Protein AF-A0A1Y3ENZ7-F1 (afdb_monomer_lite)

InterPro domains:
  IPR057449 BPTI-like, C-terminal domain [PF25315] (40-116)

pLDDT: mean 76.82, std 15.7, range [35.69, 96.0]

Organism: NCBI:txid6335

Radius of gyration: 15.29 Å; chains: 1; bounding box: 42×38×39 Å

Foldseek 3Di:
DPPPAPDDDQQADQWDQDDDPPHHTDIDHPFQGLLLQQADDDPVVQCCCQPQNDADPVDNPDHHDHFDWDKFWHWDADPVVGDTAIDIDTGRDDPCCCRTPHVTHHDRVSSCCRGPDDDDD

Secondary structure (DSSP, 8-state):
-----------STT-EEEE-TTS-EEEEPPTT-GGGGGSPPPHHHHHHHHHH-B--SS-TTSPPBPPEEEEEEEEEEETTTTEEEEEEEEEEE-HHHHHHT----SSHHHHHHHHT-----

Sequence (121 aa):
MAKHCPEVRCYGRNCAIVREFNACPVCACPIGSPARGCDRMPKYMYDELFKNGCQNLANPTAPRYPAVTVFRWYRYTNHLDGTDECRIYIYPYCRDYELNVWPSPKTREECYDYCYKTGMP

Structure (mmCIF, N/CA/C/O backbone):
data_AF-A0A1Y3ENZ7-F1
#
_entry.id   AF-A0A1Y3ENZ7-F1
#
loop_
_atom_site.group_PDB
_atom_site.id
_atom_site.type_symbol
_atom_site.label_atom_id
_atom_site.label_alt_id
_atom_site.label_comp_id
_atom_site.label_asym_id
_atom_site.label_entity_id
_atom_site.label_seq_id
_atom_site.pdbx_PDB_ins_code
_atom_site.Cartn_x
_atom_site.Cartn_y
_atom_site.Cartn_z
_atom_site.occupancy
_atom_site.B_iso_or_equiv
_atom_site.auth_seq_id
_atom_site.auth_comp_id
_atom_site.auth_asym_id
_atom_site.auth_atom_id
_atom_site.pdbx_PDB_model_num
ATOM 1 N N . MET A 1 1 ? -29.161 -19.180 -3.536 1.00 36.03 1 MET A N 1
ATOM 2 C CA . MET A 1 1 ? -28.418 -18.934 -2.282 1.00 36.03 1 MET A CA 1
ATOM 3 C C . MET A 1 1 ? -27.831 -17.538 -2.362 1.00 36.03 1 MET A C 1
ATOM 5 O O . MET A 1 1 ? -26.996 -17.304 -3.227 1.00 36.03 1 MET A O 1
ATOM 9 N N . ALA A 1 2 ? -28.333 -16.585 -1.574 1.00 42.19 2 ALA A N 1
ATOM 10 C CA . ALA A 1 2 ? -27.757 -15.244 -1.554 1.00 42.19 2 ALA A CA 1
ATOM 11 C C . ALA A 1 2 ? -26.328 -15.359 -1.007 1.00 42.19 2 ALA A C 1
ATOM 13 O O . ALA A 1 2 ? -26.152 -15.812 0.122 1.00 42.19 2 ALA A O 1
ATOM 14 N N . LYS A 1 3 ? -25.309 -15.026 -1.813 1.00 52.41 3 LYS A N 1
ATOM 15 C CA . LYS A 1 3 ? -23.939 -14.872 -1.307 1.00 52.41 3 LYS A CA 1
ATOM 16 C C . LYS A 1 3 ? -24.013 -13.843 -0.181 1.00 52.41 3 LYS A C 1
ATOM 18 O O . LYS A 1 3 ? -24.312 -12.682 -0.449 1.00 52.41 3 LYS A O 1
ATOM 23 N N . HIS A 1 4 ? -23.824 -14.283 1.061 1.00 59.91 4 HIS A N 1
ATOM 24 C CA . HIS A 1 4 ? -23.751 -13.387 2.205 1.00 59.91 4 HIS A CA 1
ATOM 25 C 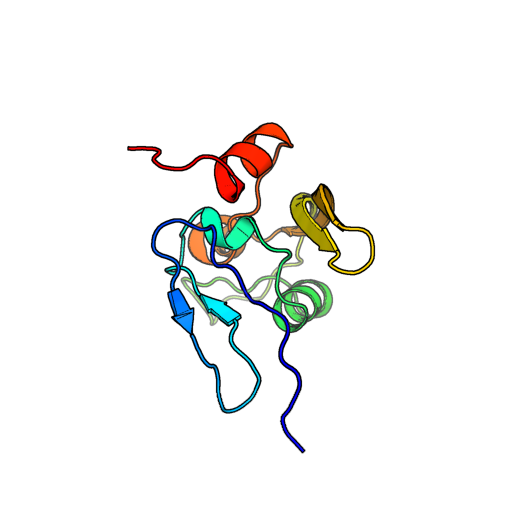C . HIS A 1 4 ? -22.460 -12.589 2.051 1.00 59.91 4 HIS A C 1
ATOM 27 O O . HIS A 1 4 ? -21.367 -13.096 2.291 1.00 59.91 4 HIS A O 1
ATOM 33 N N . CYS A 1 5 ? -22.587 -11.386 1.510 1.00 55.53 5 CYS A N 1
ATOM 34 C CA . CYS A 1 5 ? -21.457 -10.505 1.320 1.00 55.53 5 CYS A CA 1
ATOM 35 C C . CYS A 1 5 ? -21.200 -9.733 2.615 1.00 55.53 5 CYS A C 1
ATOM 37 O O . CYS A 1 5 ? -22.168 -9.261 3.215 1.00 55.53 5 CYS A O 1
ATOM 39 N N . PRO A 1 6 ? -19.934 -9.593 3.041 1.00 56.19 6 PRO A N 1
ATOM 40 C CA . PRO A 1 6 ? -19.601 -8.802 4.217 1.00 56.19 6 PRO A CA 1
ATOM 41 C C . PRO A 1 6 ? -20.052 -7.348 4.029 1.00 56.19 6 PRO A C 1
ATOM 43 O O . PRO A 1 6 ? -20.074 -6.833 2.906 1.00 56.19 6 PRO A O 1
ATOM 46 N N . GLU A 1 7 ? -20.425 -6.689 5.127 1.00 56.31 7 GLU A N 1
ATOM 47 C CA . GLU A 1 7 ? -20.740 -5.262 5.117 1.00 56.31 7 GLU A CA 1
ATOM 48 C C . GLU A 1 7 ? -19.465 -4.483 4.776 1.00 56.31 7 GLU A C 1
ATOM 50 O O . GLU A 1 7 ? -18.549 -4.363 5.588 1.00 56.31 7 GLU A O 1
ATOM 55 N N . VAL A 1 8 ? -19.390 -3.978 3.546 1.00 55.12 8 VAL A N 1
ATOM 56 C CA . VAL A 1 8 ?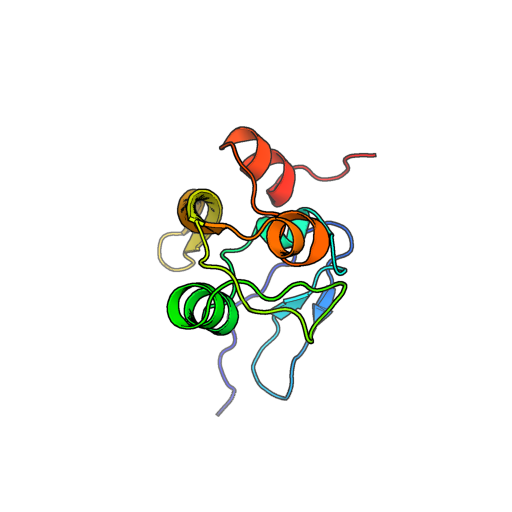 -18.244 -3.198 3.084 1.00 55.12 8 VAL A CA 1
ATOM 57 C C . VAL A 1 8 ? -18.490 -1.731 3.360 1.00 55.12 8 VAL A C 1
ATOM 59 O O . VAL A 1 8 ? -19.460 -1.144 2.884 1.00 55.12 8 VAL A O 1
ATOM 62 N N . ARG A 1 9 ? -17.570 -1.131 4.110 1.00 56.88 9 ARG A N 1
ATOM 63 C CA . ARG A 1 9 ? -17.567 0.296 4.400 1.00 56.88 9 ARG A CA 1
ATOM 64 C C . ARG A 1 9 ? -16.334 0.928 3.763 1.00 56.88 9 ARG A C 1
ATOM 66 O O . ARG A 1 9 ? -15.205 0.586 4.097 1.00 56.88 9 ARG A O 1
ATOM 73 N N . CYS A 1 10 ? -16.571 1.832 2.817 1.00 58.81 10 CYS A N 1
ATOM 74 C CA . CYS A 1 10 ? -15.530 2.633 2.186 1.00 58.81 10 CYS A CA 1
ATOM 75 C C . CYS A 1 10 ? -15.236 3.863 3.029 1.00 58.81 10 CYS A C 1
ATOM 77 O O . CYS A 1 10 ? -15.995 4.828 3.002 1.00 58.81 10 CYS A O 1
ATOM 79 N N . TYR A 1 11 ? -14.126 3.840 3.752 1.00 54.97 11 TYR A N 1
ATOM 80 C CA . TYR A 1 11 ? -13.727 4.958 4.610 1.00 54.97 11 TYR A CA 1
ATOM 81 C C . TYR A 1 11 ? -12.729 5.911 3.952 1.00 54.97 11 TYR A C 1
ATOM 83 O O . TYR A 1 11 ? -12.394 6.957 4.498 1.00 54.97 11 TYR A O 1
ATOM 91 N N . GLY A 1 12 ? -12.267 5.555 2.760 1.00 54.38 12 GLY A N 1
ATOM 92 C CA . GLY A 1 12 ? -11.279 6.306 2.023 1.00 54.38 12 GLY A CA 1
ATOM 93 C C . GLY A 1 12 ? -11.811 7.512 1.241 1.00 54.38 12 GLY A C 1
ATOM 94 O O . GLY A 1 12 ? -12.902 7.467 0.671 1.00 54.38 12 GLY A O 1
ATOM 95 N N . ARG A 1 13 ? -11.008 8.583 1.133 1.00 57.66 13 ARG A N 1
ATOM 96 C CA . ARG A 1 13 ? -11.348 9.777 0.332 1.00 57.66 13 ARG A CA 1
ATOM 97 C C . ARG A 1 13 ? -11.517 9.419 -1.146 1.00 57.66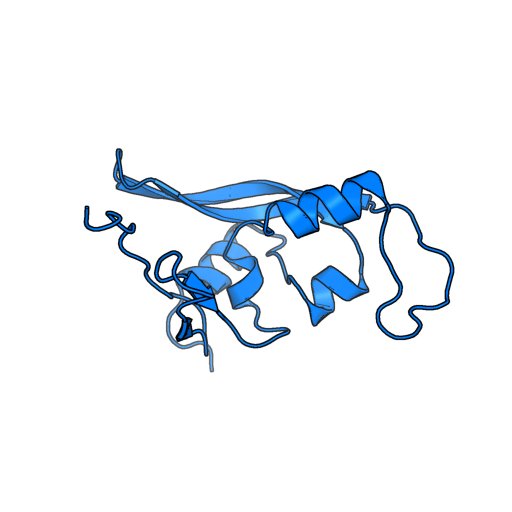 13 ARG A C 1
ATOM 99 O O . ARG A 1 13 ? -10.641 8.793 -1.751 1.00 57.66 13 ARG A O 1
ATOM 106 N N . ASN A 1 14 ? -12.631 9.879 -1.720 1.00 59.69 14 ASN A N 1
ATOM 107 C CA . ASN A 1 14 ? -13.063 9.620 -3.097 1.00 59.69 14 ASN A CA 1
ATOM 108 C C . ASN A 1 14 ? -13.273 8.133 -3.421 1.00 59.69 14 ASN A C 1
ATOM 110 O O . ASN A 1 14 ? -13.383 7.779 -4.593 1.00 59.69 14 ASN A O 1
ATOM 114 N N . CYS A 1 15 ? -13.327 7.264 -2.409 1.00 65.94 15 CYS A N 1
ATOM 115 C CA . CYS A 1 15 ? -13.569 5.849 -2.616 1.00 65.94 15 CYS A CA 1
ATOM 116 C C . CYS A 1 15 ? -15.061 5.569 -2.714 1.00 65.94 15 CYS A C 1
ATOM 118 O O . CYS A 1 15 ? -15.860 6.068 -1.924 1.00 65.94 15 CYS A O 1
ATOM 120 N N . ALA A 1 16 ? -15.424 4.755 -3.692 1.00 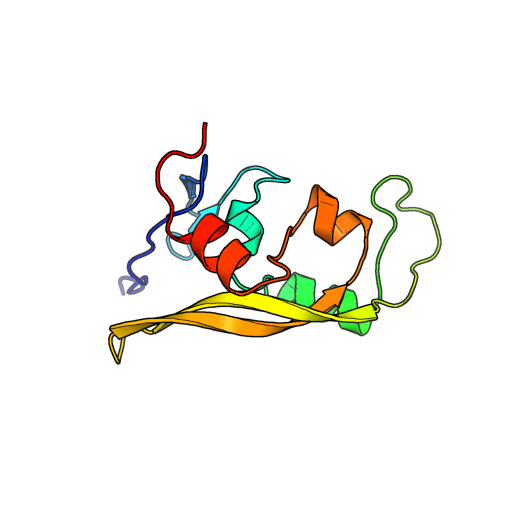67.31 16 ALA A N 1
ATOM 121 C CA . ALA A 1 16 ? -16.780 4.307 -3.915 1.00 67.31 16 ALA A CA 1
ATOM 122 C C . ALA A 1 16 ? -16.867 2.809 -3.646 1.00 67.31 16 ALA A C 1
ATOM 124 O O . ALA A 1 16 ? -15.954 2.045 -3.969 1.00 67.31 16 ALA A O 1
ATOM 125 N N . ILE A 1 17 ? -17.994 2.383 -3.083 1.00 70.75 17 ILE A N 1
ATOM 126 C CA . ILE A 1 17 ? -18.329 0.965 -3.068 1.00 70.75 17 ILE A CA 1
ATOM 127 C C . ILE A 1 17 ? -18.665 0.584 -4.506 1.00 70.75 17 ILE A C 1
ATOM 129 O O . ILE A 1 17 ? -19.656 1.056 -5.066 1.00 70.75 17 ILE A O 1
ATOM 133 N N . VAL A 1 18 ? -17.841 -0.269 -5.102 1.00 71.06 18 VAL A N 1
ATOM 134 C CA . VAL A 1 18 ? -18.081 -0.823 -6.434 1.00 71.06 18 VAL A CA 1
ATOM 135 C C . VAL A 1 18 ? -18.440 -2.296 -6.319 1.00 71.06 18 VAL A C 1
ATOM 137 O O . VAL A 1 18 ? -18.177 -2.955 -5.314 1.00 71.06 18 VAL A O 1
ATOM 140 N N . ARG A 1 19 ? -19.083 -2.821 -7.358 1.00 64.75 19 ARG A N 1
ATOM 141 C CA . ARG A 1 19 ? -19.369 -4.249 -7.492 1.00 64.75 19 ARG A CA 1
ATOM 142 C C . ARG A 1 19 ? -18.534 -4.774 -8.646 1.00 64.75 19 ARG A C 1
ATOM 144 O O . ARG A 1 19 ? -18.945 -4.652 -9.797 1.00 64.75 19 ARG A O 1
ATOM 151 N N . GLU A 1 20 ? -17.365 -5.330 -8.353 1.00 53.31 20 GLU A N 1
ATOM 152 C CA . GLU A 1 20 ? -16.619 -6.062 -9.375 1.00 53.31 20 GLU A CA 1
ATOM 153 C C . GLU A 1 20 ? -17.346 -7.385 -9.667 1.00 53.31 20 GLU A C 1
ATOM 155 O O . GLU A 1 20 ? -17.654 -8.160 -8.760 1.00 53.31 20 GLU A O 1
ATOM 160 N N . PHE A 1 21 ? -17.709 -7.578 -10.941 1.00 46.97 21 PHE A N 1
ATOM 161 C CA . PHE A 1 21 ? -18.210 -8.813 -11.563 1.00 46.97 21 PHE A CA 1
ATOM 162 C C . PHE A 1 21 ? -18.814 -9.866 -10.602 1.00 46.97 21 PHE A C 1
ATOM 164 O O . PHE A 1 21 ? -18.233 -10.918 -10.345 1.00 46.97 21 PHE A O 1
ATOM 171 N N . ASN A 1 22 ? -20.036 -9.613 -10.115 1.00 50.41 22 ASN A N 1
ATOM 172 C CA . ASN A 1 22 ? -20.883 -10.575 -9.383 1.00 50.41 22 ASN A CA 1
ATOM 173 C C . ASN A 1 22 ? -20.309 -11.174 -8.071 1.00 50.41 22 ASN A C 1
ATOM 175 O O . ASN A 1 22 ? -20.788 -12.220 -7.606 1.00 50.41 22 ASN A O 1
ATOM 179 N N . ALA A 1 23 ? -19.331 -10.531 -7.425 1.00 63.88 23 ALA A N 1
ATOM 180 C CA . ALA A 1 23 ? -18.708 -11.053 -6.206 1.00 63.88 23 ALA A CA 1
ATOM 181 C C . ALA A 1 23 ? -18.533 -9.973 -5.125 1.00 63.88 23 ALA A C 1
ATOM 183 O O . ALA A 1 23 ? -17.426 -9.571 -4.809 1.00 63.88 23 ALA A O 1
ATOM 184 N N . CYS A 1 24 ? -19.647 -9.574 -4.507 1.00 61.25 24 CYS A N 1
ATOM 185 C CA . CYS A 1 24 ? -19.697 -8.709 -3.322 1.00 61.25 24 CYS A CA 1
ATOM 186 C C . CYS A 1 24 ? -19.273 -7.235 -3.521 1.00 61.25 24 CYS A C 1
ATOM 188 O O . CYS A 1 24 ? -18.519 -6.910 -4.434 1.00 61.25 24 CYS A O 1
ATOM 190 N N . PRO A 1 25 ? -19.836 -6.301 -2.724 1.00 65.56 25 PRO A N 1
ATOM 191 C CA . PRO A 1 25 ? -19.359 -4.925 -2.710 1.00 65.56 25 PRO A CA 1
ATOM 192 C C . PRO A 1 25 ? -17.893 -4.908 -2.262 1.00 65.56 25 PRO A C 1
ATOM 194 O O . PRO A 1 25 ? -17.528 -5.650 -1.358 1.00 65.56 25 PRO A O 1
ATOM 197 N N . VAL A 1 26 ? -17.063 -4.083 -2.895 1.00 65.19 26 VAL A N 1
ATOM 198 C CA . VAL A 1 26 ? -15.658 -3.841 -2.531 1.00 65.19 26 VAL A CA 1
ATOM 199 C C . VAL A 1 26 ? -15.395 -2.342 -2.530 1.00 65.19 26 VAL A C 1
ATOM 201 O O . VAL A 1 26 ? -16.092 -1.589 -3.216 1.00 65.19 26 VAL A O 1
ATOM 204 N N . CYS A 1 27 ? -14.407 -1.891 -1.759 1.00 67.00 27 CYS A N 1
ATOM 205 C CA . CYS A 1 27 ? -14.038 -0.487 -1.776 1.00 67.00 27 CYS A CA 1
ATOM 206 C C . CYS A 1 27 ? -13.058 -0.178 -2.909 1.00 67.00 27 CYS A C 1
ATOM 208 O O . CYS A 1 27 ? -11.969 -0.743 -2.955 1.00 67.00 27 CYS A O 1
ATOM 210 N N . ALA A 1 28 ? -13.425 0.732 -3.812 1.00 67.19 28 ALA A N 1
ATOM 211 C CA . ALA A 1 28 ? -12.547 1.213 -4.870 1.00 67.19 28 ALA A CA 1
ATOM 212 C C . ALA A 1 28 ? -12.273 2.705 -4.708 1.00 67.19 28 ALA A C 1
ATOM 214 O O . ALA A 1 28 ? -13.151 3.549 -4.853 1.00 67.19 28 ALA A O 1
ATOM 215 N N . CYS A 1 29 ? -11.017 3.030 -4.447 1.00 67.12 29 CYS A N 1
ATOM 216 C CA . CYS A 1 29 ? -10.512 4.396 -4.409 1.00 67.12 29 CYS A CA 1
ATOM 217 C C . CYS A 1 29 ? -9.906 4.799 -5.761 1.00 67.12 29 CYS A C 1
ATOM 219 O O . CYS A 1 29 ? -9.466 3.912 -6.502 1.00 67.12 29 CYS A O 1
ATOM 221 N N . PRO A 1 30 ? -9.778 6.099 -6.086 1.00 62.97 30 PRO A N 1
ATOM 222 C CA . PRO A 1 30 ? -9.044 6.544 -7.264 1.00 62.97 30 PRO A CA 1
ATOM 223 C C . PRO A 1 30 ? -7.603 6.031 -7.228 1.00 62.97 30 PRO A C 1
ATOM 225 O O . PRO A 1 30 ? -7.024 5.852 -6.151 1.00 62.97 30 PRO A O 1
ATOM 228 N N . ILE A 1 31 ? -7.034 5.773 -8.404 1.00 56.56 31 ILE A N 1
ATOM 229 C CA . ILE A 1 31 ? -5.617 5.419 -8.549 1.00 56.56 31 ILE A CA 1
ATOM 230 C C . ILE A 1 31 ? -4.782 6.554 -7.930 1.00 56.56 31 ILE A C 1
ATOM 232 O O . ILE A 1 31 ? -5.058 7.724 -8.184 1.00 56.56 31 ILE A O 1
ATOM 236 N N . GLY A 1 32 ? -3.828 6.212 -7.060 1.00 53.41 32 GLY A N 1
ATOM 237 C CA . GLY A 1 32 ? -3.013 7.183 -6.317 1.00 53.41 32 GLY A CA 1
ATOM 238 C C . GLY A 1 32 ? -3.657 7.800 -5.065 1.00 53.41 32 GLY A C 1
ATOM 239 O O . GLY A 1 32 ? -3.003 8.588 -4.390 1.00 53.41 32 GLY A O 1
ATOM 240 N N . SER A 1 33 ? -4.903 7.458 -4.703 1.00 59.38 33 SER A N 1
ATOM 241 C CA . SER A 1 33 ? -5.496 7.951 -3.447 1.00 59.38 33 SER A CA 1
ATOM 242 C C . SER A 1 33 ? -4.779 7.344 -2.229 1.00 59.38 33 SER A C 1
ATOM 244 O O . SER A 1 33 ? -4.683 6.114 -2.167 1.00 59.38 33 SER A O 1
ATOM 246 N N . PRO A 1 34 ? -4.355 8.151 -1.229 1.00 59.34 34 PRO A N 1
ATOM 247 C CA . PRO A 1 34 ? -3.785 7.660 0.034 1.00 59.34 34 PRO A CA 1
ATOM 248 C C . PRO A 1 34 ? -4.666 6.607 0.712 1.00 59.34 34 PRO A C 1
ATOM 250 O O . PRO A 1 34 ? -4.185 5.645 1.303 1.00 59.34 34 PRO A O 1
ATOM 253 N N . ALA A 1 35 ? -5.980 6.729 0.533 1.00 60.84 35 ALA A N 1
ATOM 254 C CA . ALA A 1 35 ? -6.936 5.788 1.075 1.00 60.84 35 ALA A CA 1
ATOM 255 C C . ALA A 1 35 ? -6.826 4.358 0.516 1.00 60.84 35 ALA A C 1
ATOM 257 O O . ALA A 1 35 ? -7.260 3.432 1.191 1.00 60.84 35 ALA A O 1
ATOM 258 N N . ARG A 1 36 ? -6.227 4.140 -0.668 1.00 63.50 36 ARG A N 1
ATOM 259 C CA . ARG A 1 36 ? -5.950 2.775 -1.160 1.00 63.50 36 ARG A CA 1
ATOM 260 C C . ARG A 1 36 ? -5.004 2.029 -0.235 1.00 63.50 36 ARG A C 1
ATOM 262 O O . ARG A 1 36 ? -5.194 0.844 -0.013 1.00 63.50 36 ARG A O 1
ATOM 269 N N . GLY A 1 37 ? -4.004 2.713 0.315 1.00 65.50 37 GLY A N 1
ATOM 270 C CA . GLY A 1 37 ? -3.092 2.084 1.261 1.00 65.50 37 GLY A CA 1
ATOM 271 C C . GLY A 1 37 ? -3.641 1.967 2.670 1.00 65.50 37 GLY A C 1
ATOM 272 O O . GLY A 1 37 ? -2.950 1.411 3.517 1.00 65.50 37 GLY A O 1
ATOM 273 N N . CYS A 1 38 ? -4.858 2.454 2.930 1.00 77.50 38 CYS A N 1
ATOM 274 C CA . CYS A 1 38 ? -5.546 2.103 4.161 1.00 77.50 38 CYS A CA 1
ATOM 275 C C . CYS A 1 38 ? -5.759 0.588 4.235 1.00 77.50 38 CYS A C 1
ATOM 277 O O . CYS A 1 38 ? -5.525 -0.016 5.275 1.00 77.50 38 CYS A O 1
ATOM 279 N N . ASP A 1 39 ? -6.135 -0.039 3.123 1.00 78.88 39 ASP A N 1
ATOM 280 C CA . ASP A 1 39 ? -6.309 -1.480 3.065 1.00 78.88 39 ASP A CA 1
ATOM 281 C C . ASP A 1 39 ? -4.974 -2.192 2.817 1.00 78.88 39 ASP A C 1
ATOM 283 O O . ASP A 1 39 ? -4.031 -1.673 2.202 1.00 78.88 39 ASP A O 1
ATOM 287 N N . ARG A 1 40 ? -4.901 -3.447 3.268 1.00 83.38 40 ARG A N 1
ATOM 288 C CA . ARG A 1 40 ? -3.792 -4.326 2.895 1.00 83.38 40 ARG A CA 1
ATOM 289 C C . ARG A 1 40 ? -3.753 -4.468 1.373 1.00 83.38 40 ARG A C 1
ATOM 291 O O . ARG A 1 40 ? -4.793 -4.662 0.748 1.00 83.38 40 ARG A O 1
ATOM 298 N N . MET A 1 41 ? -2.547 -4.458 0.796 1.00 86.62 41 MET A N 1
ATOM 299 C CA . MET A 1 41 ? -2.358 -4.740 -0.631 1.00 86.62 41 MET A CA 1
ATOM 300 C C . MET A 1 41 ? -3.129 -6.004 -1.060 1.00 86.62 41 MET A C 1
ATOM 302 O O . MET A 1 41 ? -3.029 -7.028 -0.370 1.00 86.62 41 MET A O 1
ATOM 306 N N . PRO A 1 42 ? -3.864 -5.974 -2.191 1.00 84.44 42 PRO A N 1
ATOM 307 C CA . PRO A 1 42 ? -4.625 -7.122 -2.654 1.00 84.44 42 PRO A CA 1
ATOM 308 C C . PRO A 1 42 ? -3.719 -8.328 -2.869 1.00 84.44 42 PRO A C 1
ATOM 310 O O . PRO A 1 42 ? -2.617 -8.200 -3.406 1.00 84.44 42 PRO A O 1
ATOM 313 N N . LYS A 1 43 ? -4.205 -9.517 -2.499 1.00 85.19 43 LYS A N 1
ATOM 314 C CA . LYS A 1 43 ? -3.407 -10.750 -2.516 1.00 85.19 43 LYS A CA 1
ATOM 315 C C . LYS A 1 43 ? -2.743 -11.027 -3.870 1.00 85.19 43 LYS A C 1
ATOM 317 O O . LYS A 1 43 ? -1.573 -11.381 -3.894 1.00 85.19 43 LYS A O 1
ATOM 322 N N . TYR A 1 44 ? -3.450 -10.826 -4.983 1.00 84.06 44 TYR A N 1
ATOM 323 C CA . TYR A 1 44 ? -2.889 -11.067 -6.318 1.00 84.06 44 TYR A CA 1
ATOM 324 C C . TYR A 1 44 ? -1.694 -10.148 -6.623 1.00 84.06 44 TYR A C 1
ATOM 326 O O . TYR A 1 44 ? -0.700 -10.601 -7.176 1.00 84.06 44 TYR A O 1
ATOM 334 N N . MET A 1 45 ? -1.773 -8.870 -6.237 1.00 86.81 45 MET A N 1
ATOM 335 C CA . MET A 1 45 ? -0.705 -7.892 -6.452 1.00 86.81 45 MET A CA 1
ATOM 336 C C . MET A 1 45 ? 0.469 -8.177 -5.522 1.00 86.81 45 MET A C 1
ATOM 338 O O . MET A 1 45 ? 1.616 -8.161 -5.951 1.00 86.81 45 MET A O 1
ATOM 342 N N . TYR A 1 46 ? 0.164 -8.484 -4.264 1.00 90.38 46 TYR A N 1
ATOM 343 C CA . TYR A 1 46 ? 1.145 -8.885 -3.270 1.00 90.38 46 TYR A CA 1
ATOM 344 C C . TYR A 1 46 ? 1.982 -10.076 -3.751 1.00 90.38 46 TYR A C 1
ATOM 346 O O . TYR A 1 46 ? 3.210 -10.004 -3.780 1.00 90.38 46 TYR A O 1
ATOM 354 N N . ASP A 1 47 ? 1.306 -11.147 -4.172 1.00 91.00 47 ASP A N 1
ATOM 355 C CA . ASP A 1 47 ? 1.943 -12.372 -4.645 1.00 91.00 47 ASP A CA 1
ATOM 356 C C . ASP A 1 47 ? 2.737 -12.117 -5.944 1.00 91.00 47 ASP A C 1
ATOM 358 O O . ASP A 1 47 ? 3.856 -12.610 -6.082 1.00 91.00 47 ASP A O 1
ATOM 362 N N . GLU A 1 48 ? 2.208 -11.306 -6.871 1.00 91.12 48 GLU A N 1
ATOM 363 C CA . GLU A 1 48 ? 2.884 -10.950 -8.129 1.00 91.12 48 GLU A CA 1
ATOM 364 C C . GLU A 1 48 ? 4.190 -10.183 -7.889 1.00 91.12 48 GLU A C 1
ATOM 366 O O . GLU A 1 48 ? 5.225 -10.536 -8.457 1.00 91.12 48 GLU A O 1
ATOM 371 N N . LEU A 1 49 ? 4.166 -9.165 -7.023 1.00 93.00 49 LEU A N 1
ATOM 372 C CA . LEU A 1 49 ? 5.341 -8.341 -6.738 1.00 93.00 49 LEU A CA 1
ATOM 373 C C . LEU A 1 49 ? 6.429 -9.126 -5.997 1.00 93.00 49 LEU A C 1
ATOM 375 O O . LEU A 1 49 ? 7.611 -8.934 -6.276 1.00 93.00 49 LEU A O 1
ATOM 379 N N . PHE A 1 50 ? 6.054 -10.040 -5.097 1.00 93.44 50 PHE A N 1
ATOM 380 C CA . PHE A 1 50 ? 7.022 -10.919 -4.437 1.00 93.44 50 PHE A CA 1
ATOM 381 C C . PHE A 1 50 ? 7.613 -11.967 -5.378 1.00 93.44 50 PHE A C 1
ATOM 383 O O . PHE A 1 50 ? 8.810 -12.240 -5.313 1.00 93.44 50 PHE A O 1
ATOM 390 N N . LYS A 1 51 ? 6.787 -12.570 -6.237 1.00 93.81 51 LYS A N 1
ATOM 391 C CA . LYS A 1 51 ? 7.214 -13.676 -7.098 1.00 93.81 51 LYS A CA 1
ATOM 392 C C . LYS A 1 51 ? 8.000 -13.197 -8.312 1.00 93.81 51 LYS A C 1
ATOM 394 O O . LYS A 1 51 ? 9.027 -13.781 -8.645 1.00 93.81 51 LYS A O 1
ATOM 399 N N . ASN A 1 52 ? 7.502 -12.161 -8.979 1.00 93.19 52 ASN A N 1
ATOM 400 C CA . ASN A 1 52 ? 8.010 -11.739 -10.277 1.00 93.19 52 ASN A CA 1
ATOM 401 C C . ASN A 1 52 ? 8.681 -10.357 -10.247 1.00 93.19 52 ASN A C 1
ATOM 403 O O . ASN A 1 52 ? 9.191 -9.914 -11.277 1.00 93.19 52 ASN A O 1
ATOM 407 N N . GLY A 1 53 ? 8.695 -9.685 -9.093 1.00 92.69 53 GLY A N 1
ATOM 408 C CA . GLY A 1 53 ? 9.298 -8.371 -8.926 1.00 92.69 53 GLY A CA 1
ATOM 409 C C . GLY A 1 53 ? 8.443 -7.218 -9.452 1.00 92.69 53 GLY A C 1
ATOM 410 O O . GLY A 1 53 ? 7.354 -7.376 -10.002 1.00 92.69 53 GLY A O 1
ATOM 411 N N . CYS A 1 54 ? 8.976 -6.021 -9.272 1.00 92.88 54 CYS A N 1
ATOM 412 C CA . CYS A 1 54 ? 8.411 -4.761 -9.701 1.00 92.88 54 CYS A CA 1
ATOM 413 C C . CYS A 1 54 ? 8.587 -4.555 -11.208 1.00 92.88 54 CYS A C 1
ATOM 415 O O . CYS A 1 54 ? 9.694 -4.670 -11.743 1.00 92.88 54 CYS A O 1
ATOM 417 N N . GLN A 1 55 ? 7.510 -4.165 -11.882 1.00 88.88 55 GLN A N 1
ATOM 418 C CA . GLN A 1 55 ? 7.559 -3.682 -13.259 1.00 88.88 55 GLN A CA 1
ATOM 419 C C . GLN A 1 55 ? 7.635 -2.153 -13.282 1.00 88.88 55 GLN A C 1
ATOM 421 O O . GLN A 1 55 ? 6.973 -1.480 -12.497 1.00 88.88 55 GLN A O 1
ATOM 426 N N . ASN A 1 56 ? 8.432 -1.580 -14.183 1.00 83.50 56 ASN A N 1
ATOM 427 C CA . ASN A 1 56 ? 8.405 -0.135 -14.379 1.00 83.50 56 ASN A CA 1
ATOM 428 C C . ASN A 1 56 ? 7.075 0.246 -15.050 1.00 83.50 56 ASN A C 1
ATOM 430 O O . ASN A 1 56 ? 6.804 -0.162 -16.179 1.00 83.50 56 ASN A O 1
ATOM 434 N N . LEU A 1 57 ? 6.239 1.011 -14.346 1.00 79.69 57 LEU A N 1
ATOM 435 C CA . LEU A 1 57 ? 4.907 1.379 -14.837 1.00 79.69 57 LEU A CA 1
ATOM 436 C C . LEU A 1 57 ? 4.964 2.385 -15.997 1.00 79.69 57 LEU A C 1
ATOM 438 O O . LEU A 1 57 ? 4.065 2.399 -16.832 1.00 79.69 57 LEU A O 1
ATOM 442 N N . ALA A 1 58 ? 6.020 3.200 -16.069 1.00 79.62 58 ALA A N 1
ATOM 443 C CA . ALA A 1 58 ? 6.244 4.149 -17.159 1.00 79.62 58 ALA A CA 1
ATOM 444 C C . ALA A 1 58 ? 6.880 3.488 -18.394 1.00 79.62 58 ALA A C 1
ATOM 446 O O . ALA A 1 58 ? 6.685 3.951 -19.515 1.00 79.62 58 ALA A O 1
ATOM 447 N N . ASN A 1 59 ? 7.625 2.397 -18.202 1.00 83.69 59 ASN A N 1
ATOM 448 C CA . ASN A 1 59 ? 8.201 1.601 -19.278 1.00 83.69 59 ASN A CA 1
ATOM 449 C C . ASN A 1 59 ? 7.990 0.098 -19.021 1.00 83.69 59 ASN A C 1
ATOM 451 O O . ASN A 1 59 ? 8.893 -0.572 -18.512 1.00 83.69 59 ASN A O 1
ATOM 455 N N . PRO A 1 60 ? 6.837 -0.463 -19.428 1.00 81.12 60 PRO A N 1
ATOM 456 C CA . PRO A 1 60 ? 6.513 -1.868 -19.189 1.00 81.12 60 PRO A CA 1
ATOM 457 C C . PRO A 1 60 ? 7.459 -2.859 -19.878 1.00 81.12 60 PRO A C 1
ATOM 459 O O . PRO A 1 60 ? 7.489 -4.025 -19.494 1.00 81.12 60 PRO A O 1
ATOM 462 N N . THR A 1 61 ? 8.221 -2.416 -20.883 1.00 89.50 61 THR A N 1
ATOM 463 C CA . THR A 1 61 ? 9.215 -3.253 -21.576 1.00 89.50 61 THR A CA 1
ATOM 464 C C . THR A 1 61 ? 10.559 -3.321 -20.855 1.00 89.50 61 THR A C 1
ATOM 466 O O . THR A 1 61 ? 11.387 -4.168 -21.188 1.00 89.50 61 THR A O 1
ATOM 469 N N . ALA A 1 62 ? 10.787 -2.456 -19.861 1.00 90.12 62 ALA A N 1
ATOM 470 C CA . ALA A 1 62 ? 11.994 -2.512 -19.055 1.00 90.12 62 ALA A CA 1
ATOM 471 C C . ALA A 1 62 ? 12.045 -3.818 -18.237 1.00 90.12 62 ALA A C 1
ATOM 473 O O . ALA A 1 62 ? 11.001 -4.306 -17.786 1.00 90.12 62 ALA A O 1
ATOM 474 N N . PRO A 1 63 ? 13.249 -4.370 -17.995 1.00 92.88 63 PRO A N 1
ATOM 475 C CA . PRO A 1 63 ? 13.414 -5.515 -17.114 1.00 92.88 63 PRO A CA 1
ATOM 476 C C . PRO A 1 63 ? 12.796 -5.260 -15.739 1.00 92.88 63 PRO A C 1
ATOM 478 O O . PRO A 1 63 ? 12.908 -4.167 -15.176 1.00 92.88 63 PRO A O 1
ATOM 481 N N . ARG A 1 64 ? 12.157 -6.293 -15.188 1.00 93.06 64 ARG A N 1
ATOM 482 C CA . ARG A 1 64 ? 11.656 -6.250 -13.815 1.00 93.06 64 ARG A CA 1
ATOM 483 C C . ARG A 1 64 ? 12.820 -6.191 -12.832 1.00 93.06 64 ARG A C 1
ATOM 485 O O . ARG A 1 64 ? 13.895 -6.730 -13.090 1.00 93.06 64 ARG A O 1
ATOM 492 N N . TYR A 1 65 ? 12.579 -5.559 -11.692 1.00 92.50 65 TYR A N 1
ATOM 493 C CA . TYR A 1 65 ? 13.525 -5.488 -10.582 1.00 92.50 65 TYR A CA 1
ATOM 494 C C . TYR A 1 65 ? 12.906 -6.110 -9.326 1.00 92.50 65 TYR A C 1
ATOM 496 O O . TYR A 1 65 ? 11.686 -6.089 -9.179 1.00 92.50 65 TYR A O 1
ATOM 504 N N . PRO A 1 66 ? 13.697 -6.704 -8.419 1.00 94.69 66 PRO A N 1
ATOM 505 C CA . PRO A 1 66 ? 13.147 -7.343 -7.228 1.00 94.69 66 PRO A CA 1
ATOM 506 C C . PRO A 1 66 ? 12.442 -6.324 -6.324 1.00 94.69 66 PRO A C 1
ATOM 508 O O . PRO A 1 66 ? 12.931 -5.210 -6.129 1.00 94.69 66 PRO A O 1
ATOM 511 N N . ALA A 1 67 ? 11.302 -6.722 -5.753 1.00 95.44 67 ALA A N 1
ATOM 512 C CA . ALA A 1 67 ? 10.643 -5.940 -4.715 1.00 95.44 67 ALA A CA 1
ATOM 513 C C . ALA A 1 67 ? 11.477 -5.951 -3.430 1.00 95.44 67 ALA A C 1
ATOM 515 O O . ALA A 1 67 ? 12.068 -6.970 -3.063 1.00 95.44 67 ALA A O 1
ATOM 516 N N . VAL A 1 68 ? 11.510 -4.819 -2.729 1.00 96.00 68 VAL A N 1
ATOM 517 C CA . VAL A 1 68 ? 12.212 -4.710 -1.446 1.00 96.00 68 VAL A CA 1
ATOM 518 C C . VAL A 1 68 ? 11.232 -4.991 -0.318 1.00 96.00 68 VAL A C 1
ATOM 520 O O . VAL A 1 68 ? 10.194 -4.347 -0.207 1.00 96.00 68 VAL A O 1
ATOM 523 N N . THR A 1 69 ? 11.559 -5.927 0.562 1.00 95.44 69 THR A N 1
ATOM 524 C CA . THR A 1 69 ? 10.730 -6.194 1.738 1.00 95.44 69 THR A CA 1
ATOM 525 C C . THR A 1 69 ? 10.858 -5.060 2.752 1.00 95.44 69 THR A C 1
ATOM 527 O O . THR A 1 69 ? 11.940 -4.816 3.282 1.00 95.44 69 THR A O 1
ATOM 530 N N . VAL A 1 70 ? 9.749 -4.385 3.056 1.00 95.69 70 VAL A N 1
ATOM 531 C CA . VAL A 1 70 ? 9.679 -3.339 4.089 1.00 95.69 70 VAL A CA 1
ATOM 532 C C . VAL A 1 70 ? 8.463 -3.547 4.988 1.00 95.69 70 VAL A C 1
ATOM 534 O O . VAL A 1 70 ? 7.544 -4.285 4.643 1.00 95.69 70 VAL A O 1
ATOM 537 N N . PHE A 1 71 ? 8.429 -2.868 6.132 1.00 95.94 71 PHE A N 1
ATOM 538 C CA . PHE A 1 71 ? 7.231 -2.804 6.966 1.00 95.94 71 PHE A CA 1
ATOM 539 C C . PHE A 1 71 ? 6.379 -1.589 6.598 1.00 95.94 71 PHE A C 1
ATOM 541 O O . PHE A 1 71 ? 6.899 -0.483 6.402 1.00 95.94 71 PHE A O 1
ATOM 548 N N . ARG A 1 72 ? 5.067 -1.807 6.497 1.00 94.38 72 ARG A N 1
ATOM 549 C CA . ARG A 1 72 ? 4.056 -0.762 6.296 1.00 94.38 72 ARG A CA 1
ATOM 550 C C . ARG A 1 72 ? 2.856 -0.997 7.190 1.00 94.38 72 ARG A C 1
ATOM 552 O O . ARG A 1 72 ? 2.693 -2.084 7.742 1.00 94.38 72 ARG A O 1
ATOM 559 N N . TRP A 1 73 ? 2.031 0.031 7.308 1.00 93.56 73 TRP A N 1
ATOM 560 C CA . TRP A 1 73 ? 0.798 0.000 8.072 1.00 93.56 73 TRP A CA 1
ATOM 561 C C . TRP A 1 73 ? -0.413 -0.149 7.156 1.00 93.56 73 TRP A C 1
ATOM 563 O O . TRP A 1 73 ? -0.386 0.279 6.003 1.00 93.56 73 TRP A O 1
ATOM 573 N N . TYR A 1 74 ? -1.453 -0.781 7.683 1.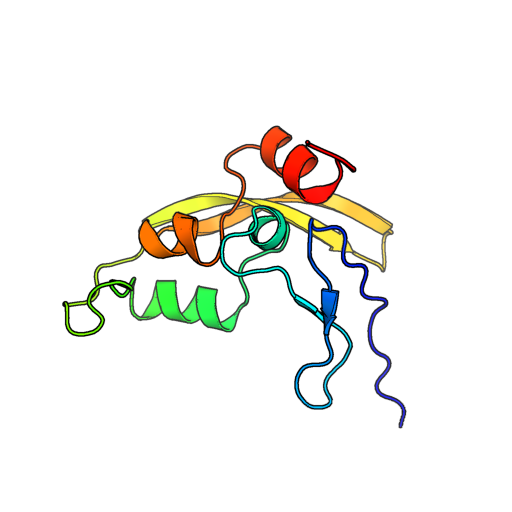00 89.12 74 TYR A N 1
ATOM 574 C CA . TYR A 1 74 ? -2.778 -0.896 7.081 1.00 89.12 74 TYR A CA 1
ATOM 575 C C . TYR A 1 74 ? -3.824 -0.982 8.197 1.00 89.12 74 TYR A C 1
ATOM 577 O O . TYR A 1 74 ? -3.504 -1.362 9.328 1.00 89.12 74 TYR A O 1
ATOM 585 N N . ARG A 1 75 ? -5.077 -0.664 7.890 1.00 87.31 75 ARG A N 1
ATOM 586 C CA . ARG A 1 75 ? -6.222 -0.905 8.759 1.00 87.31 75 ARG A CA 1
ATOM 587 C C . ARG A 1 75 ? -6.633 -2.364 8.678 1.00 87.31 75 ARG A C 1
ATOM 589 O O . ARG A 1 75 ? -6.967 -2.890 7.619 1.00 87.31 75 ARG A O 1
ATOM 596 N N . TYR A 1 76 ? -6.623 -3.005 9.831 1.00 85.06 76 TYR A N 1
ATOM 597 C CA . TYR A 1 76 ? -7.156 -4.333 10.034 1.00 85.06 76 TYR A CA 1
ATOM 598 C C . TYR A 1 76 ? -8.533 -4.219 10.677 1.00 85.06 76 TYR A C 1
ATOM 600 O O . TYR A 1 76 ? -8.662 -3.659 11.766 1.00 85.06 76 TYR A O 1
ATOM 608 N N . THR A 1 77 ? -9.535 -4.794 10.020 1.00 78.38 77 THR A N 1
ATOM 609 C CA . THR A 1 77 ? -10.879 -4.961 10.566 1.00 78.38 77 THR A CA 1
ATOM 610 C C . THR A 1 77 ? -11.186 -6.443 10.742 1.00 78.38 77 THR A C 1
ATOM 612 O O . THR A 1 77 ? -10.903 -7.267 9.869 1.00 78.38 77 THR A O 1
ATOM 615 N N . ASN A 1 78 ? -11.787 -6.800 11.872 1.00 74.75 78 ASN A N 1
ATOM 616 C CA . ASN A 1 78 ? -12.328 -8.127 12.114 1.00 74.75 78 ASN A CA 1
ATOM 617 C C . ASN A 1 78 ? -13.744 -8.006 12.675 1.00 74.75 78 ASN A C 1
ATOM 619 O O . ASN A 1 78 ? -13.970 -7.519 13.777 1.00 74.75 78 ASN A O 1
ATOM 623 N N . HIS A 1 79 ? -14.716 -8.472 11.896 1.00 72.44 79 HIS A N 1
ATOM 624 C CA . HIS A 1 79 ? -16.128 -8.374 12.255 1.00 72.44 79 HIS A CA 1
ATOM 625 C C . HIS A 1 79 ? -16.545 -9.351 13.362 1.00 72.44 79 HIS A C 1
ATOM 627 O O . HIS A 1 79 ? -17.592 -9.153 13.968 1.00 72.44 79 HIS A O 1
ATOM 633 N N . LEU A 1 80 ? -15.759 -10.404 13.617 1.00 72.56 80 LEU A N 1
ATOM 634 C CA . LEU A 1 80 ? -16.100 -11.425 14.612 1.00 72.56 80 LEU A CA 1
ATOM 635 C C . LEU A 1 80 ? -15.838 -10.950 16.042 1.00 72.56 80 LEU A C 1
ATOM 637 O O . LEU A 1 80 ? -16.616 -11.256 16.938 1.00 72.56 80 LEU A O 1
ATOM 641 N N . ASP A 1 81 ? -14.747 -10.215 16.246 1.00 83.88 81 ASP A N 1
ATOM 642 C CA . ASP A 1 81 ? -14.328 -9.701 17.555 1.00 83.88 81 ASP A CA 1
ATOM 643 C C . ASP A 1 81 ? -14.436 -8.168 17.655 1.00 83.88 81 ASP A C 1
ATOM 645 O O . ASP A 1 81 ? -14.145 -7.595 18.701 1.00 83.88 81 ASP A O 1
ATOM 649 N N . GLY A 1 82 ? -14.876 -7.503 16.582 1.00 70.75 82 GLY A N 1
ATOM 650 C CA . GLY A 1 82 ? -15.020 -6.051 16.519 1.00 70.75 82 GLY A CA 1
ATOM 651 C C . GLY A 1 82 ? -13.695 -5.292 16.432 1.00 70.75 82 GLY A C 1
ATOM 652 O O . GLY A 1 82 ? -13.698 -4.075 16.609 1.00 70.75 82 GLY A O 1
ATOM 653 N N . THR A 1 83 ? -12.571 -5.971 16.176 1.00 80.50 83 THR A N 1
ATOM 654 C CA . THR A 1 83 ? -11.266 -5.308 16.060 1.00 80.50 83 THR A CA 1
ATOM 655 C C . THR A 1 83 ? -11.265 -4.344 14.881 1.00 80.50 83 THR A C 1
ATOM 657 O O . THR A 1 83 ? -11.620 -4.719 13.763 1.00 80.50 83 THR A O 1
ATOM 660 N N . ASP A 1 84 ? -10.807 -3.121 15.125 1.00 84.19 84 ASP A N 1
ATOM 661 C CA . ASP A 1 84 ? -10.632 -2.084 14.115 1.00 84.19 84 ASP A CA 1
ATOM 662 C C . ASP A 1 84 ? -9.417 -1.222 14.486 1.00 84.19 84 ASP A C 1
ATOM 664 O O . ASP A 1 84 ? -9.493 -0.346 15.349 1.00 84.19 84 ASP A O 1
ATOM 668 N N . GLU A 1 85 ? -8.251 -1.541 13.919 1.00 86.81 85 GLU A N 1
ATOM 669 C CA . GLU A 1 85 ? -6.985 -0.911 14.309 1.00 86.81 85 GLU A CA 1
ATOM 670 C C . GLU A 1 85 ? -5.968 -0.858 13.165 1.00 86.81 85 GLU A C 1
ATOM 672 O O . GLU A 1 85 ? -6.083 -1.555 12.158 1.00 86.81 85 GLU A O 1
ATOM 677 N N . CYS A 1 86 ? -4.930 -0.039 13.319 1.00 90.62 86 CYS A N 1
ATOM 678 C CA . CYS A 1 86 ? -3.794 -0.028 12.402 1.00 90.62 86 CYS A CA 1
ATOM 679 C C . CYS A 1 86 ?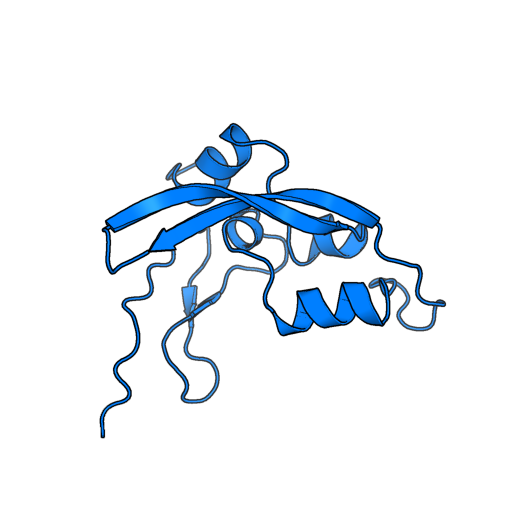 -2.777 -1.110 12.793 1.00 90.62 86 CYS A C 1
ATOM 681 O O . CYS A 1 86 ? -2.271 -1.112 13.915 1.00 90.62 86 CYS A O 1
ATOM 683 N N . ARG A 1 87 ? -2.436 -2.003 11.857 1.00 94.12 87 ARG A N 1
ATOM 684 C CA . ARG A 1 87 ? -1.447 -3.080 12.033 1.00 94.12 87 ARG A CA 1
ATOM 685 C C . ARG A 1 87 ? -0.292 -2.956 11.052 1.00 94.12 87 ARG A C 1
ATOM 687 O O . ARG A 1 87 ? -0.430 -2.385 9.974 1.00 94.12 87 ARG A O 1
ATOM 694 N N . ILE A 1 88 ? 0.840 -3.553 11.418 1.00 94.75 88 ILE A N 1
ATOM 695 C CA . ILE A 1 88 ? 2.005 -3.685 10.542 1.00 94.75 88 ILE A CA 1
ATOM 696 C C . ILE A 1 88 ? 1.862 -4.946 9.682 1.00 94.75 88 ILE A C 1
ATOM 698 O O . ILE A 1 88 ? 1.386 -5.983 10.146 1.00 94.75 88 ILE A O 1
ATOM 702 N N . TYR A 1 89 ? 2.319 -4.878 8.435 1.00 93.50 89 TYR A N 1
ATOM 703 C CA . TYR A 1 89 ? 2.516 -6.037 7.571 1.00 93.50 89 TYR A CA 1
ATOM 704 C C . TYR A 1 89 ? 3.801 -5.910 6.749 1.00 93.50 89 TYR A C 1
ATOM 706 O O . TYR A 1 89 ? 4.353 -4.823 6.568 1.00 93.50 89 TYR A O 1
ATOM 714 N N . ILE A 1 90 ? 4.277 -7.055 6.261 1.00 95.00 90 ILE A N 1
ATOM 715 C CA . ILE A 1 90 ? 5.341 -7.133 5.259 1.00 95.00 90 ILE A CA 1
ATOM 716 C C . ILE A 1 90 ? 4.788 -6.579 3.949 1.00 95.00 90 ILE A C 1
ATOM 718 O O . ILE A 1 90 ? 3.763 -7.074 3.495 1.00 95.00 90 ILE A O 1
ATOM 722 N N . TYR A 1 91 ? 5.469 -5.616 3.334 1.00 93.69 91 TYR A N 1
ATOM 723 C CA . TYR A 1 91 ? 5.079 -4.945 2.095 1.00 93.69 91 TYR A CA 1
ATOM 724 C C . TYR A 1 91 ? 6.146 -5.149 1.004 1.00 93.69 91 TYR A C 1
ATOM 726 O O . TYR A 1 91 ? 7.328 -4.913 1.279 1.00 93.69 91 TYR A O 1
ATOM 734 N N . PRO A 1 92 ? 5.764 -5.556 -0.223 1.00 94.81 92 PRO A N 1
ATOM 735 C CA . PRO A 1 92 ? 6.678 -5.639 -1.358 1.00 94.81 92 PRO A CA 1
ATOM 736 C C . PRO A 1 92 ? 6.876 -4.244 -1.959 1.00 94.81 92 PRO A C 1
ATOM 738 O O . PRO A 1 92 ? 6.111 -3.793 -2.811 1.00 94.81 92 PRO A O 1
ATOM 741 N N . TYR A 1 93 ? 7.896 -3.529 -1.493 1.00 93.50 93 TYR A N 1
ATOM 742 C CA . TYR A 1 93 ? 8.158 -2.167 -1.928 1.00 93.50 93 TYR A CA 1
ATOM 743 C C . TYR A 1 93 ? 8.669 -2.109 -3.363 1.00 93.50 93 TYR A C 1
ATOM 745 O O . TYR A 1 93 ? 9.768 -2.569 -3.679 1.00 93.50 93 TYR A O 1
ATOM 753 N N . CYS A 1 94 ? 7.875 -1.436 -4.189 1.00 91.00 94 CYS A N 1
ATOM 754 C CA . CYS A 1 94 ? 8.235 -0.931 -5.500 1.00 91.00 94 CYS A CA 1
ATOM 755 C C . CYS A 1 94 ? 7.908 0.561 -5.511 1.00 91.00 94 CYS A C 1
ATOM 757 O O . CYS A 1 94 ? 6.762 0.928 -5.245 1.00 91.00 94 CYS A O 1
ATOM 759 N N . ARG A 1 95 ? 8.881 1.425 -5.827 1.00 84.62 95 ARG A N 1
ATOM 760 C CA . ARG A 1 95 ? 8.697 2.887 -5.765 1.00 84.62 95 ARG A CA 1
ATOM 761 C C . ARG A 1 95 ? 7.465 3.341 -6.550 1.00 84.62 95 ARG A C 1
ATOM 763 O O . ARG A 1 95 ? 6.631 4.057 -6.006 1.00 84.62 95 ARG A O 1
ATOM 770 N N . ASP A 1 96 ? 7.328 2.890 -7.793 1.00 79.75 96 ASP A N 1
ATOM 771 C CA . ASP A 1 96 ? 6.236 3.335 -8.663 1.00 79.75 96 ASP A CA 1
ATOM 772 C C . ASP A 1 96 ? 4.870 2.818 -8.199 1.00 79.75 96 ASP A C 1
ATOM 774 O O . ASP A 1 96 ? 3.870 3.517 -8.350 1.00 79.75 96 ASP A O 1
ATOM 778 N N . TYR A 1 97 ? 4.816 1.625 -7.599 1.00 83.81 97 TYR A N 1
ATOM 779 C CA . TYR A 1 97 ? 3.570 1.073 -7.069 1.00 83.81 97 TYR A CA 1
ATOM 780 C C . TYR A 1 97 ? 3.170 1.758 -5.772 1.00 83.81 97 TYR A C 1
ATOM 782 O O . TYR A 1 97 ? 2.004 2.099 -5.627 1.00 83.81 97 TYR A O 1
ATOM 790 N N . GLU A 1 98 ? 4.105 2.007 -4.852 1.00 83.00 98 GLU A N 1
ATOM 791 C CA . GLU A 1 98 ? 3.791 2.739 -3.622 1.00 83.00 98 GLU A CA 1
ATOM 792 C C . GLU A 1 98 ? 3.325 4.163 -3.952 1.00 83.00 98 GLU A C 1
ATOM 794 O O . GLU A 1 98 ? 2.365 4.637 -3.367 1.00 83.00 98 GLU A O 1
ATOM 799 N N . LEU A 1 99 ? 3.928 4.837 -4.935 1.00 77.75 99 LEU A N 1
ATOM 800 C CA . LEU A 1 99 ? 3.525 6.202 -5.287 1.00 77.75 99 LEU A CA 1
ATOM 801 C C . LEU A 1 99 ? 2.201 6.272 -6.061 1.00 77.75 99 LEU A C 1
ATOM 803 O O . LEU A 1 99 ? 1.412 7.180 -5.820 1.00 77.75 99 LEU A O 1
ATOM 807 N N . ASN A 1 100 ? 1.952 5.340 -6.987 1.00 72.94 100 ASN A N 1
ATOM 808 C CA . ASN A 1 100 ? 0.863 5.492 -7.960 1.00 72.94 100 ASN A CA 1
ATOM 809 C C . ASN A 1 100 ? -0.271 4.469 -7.803 1.00 72.94 100 ASN A C 1
ATOM 811 O O . ASN A 1 100 ? -1.391 4.728 -8.235 1.00 72.94 100 ASN A O 1
ATOM 815 N N . VAL A 1 101 ? -0.014 3.298 -7.216 1.00 78.88 101 VAL A N 1
ATOM 816 C CA . VAL A 1 101 ? -0.951 2.160 -7.248 1.00 78.88 101 VAL A CA 1
ATOM 817 C C . VAL A 1 101 ? -1.508 1.835 -5.864 1.00 78.88 101 VAL A C 1
ATOM 819 O O . VAL A 1 101 ? -2.729 1.736 -5.714 1.00 78.88 101 VAL A O 1
ATOM 822 N N . TRP A 1 102 ? -0.627 1.672 -4.874 1.00 83.38 102 TRP A N 1
ATOM 823 C CA . TRP A 1 102 ? -0.942 1.248 -3.511 1.00 83.38 102 TRP A CA 1
ATOM 824 C C . TRP A 1 102 ? -0.108 2.006 -2.454 1.00 83.38 102 TRP A C 1
ATOM 826 O O . TRP A 1 102 ? 0.828 1.432 -1.883 1.00 83.38 102 TRP A O 1
ATOM 836 N N . PRO A 1 103 ? -0.426 3.288 -2.189 1.00 82.00 103 PRO A N 1
ATOM 837 C CA . PRO A 1 103 ? 0.302 4.142 -1.244 1.00 82.00 103 PRO A CA 1
ATOM 838 C C . PRO A 1 103 ? 0.080 3.738 0.210 1.00 82.00 103 PRO A C 1
ATOM 840 O O . PRO A 1 103 ? -0.775 4.292 0.889 1.00 82.00 103 PRO A O 1
ATOM 843 N N . SER A 1 104 ? 0.858 2.768 0.693 1.00 85.50 104 SER A N 1
ATOM 844 C CA . SER A 1 104 ? 0.742 2.256 2.062 1.00 85.50 104 SER A CA 1
ATOM 845 C C . SER A 1 104 ? 1.348 3.233 3.085 1.00 85.50 104 SER A C 1
ATOM 847 O O . SER A 1 104 ? 2.487 3.671 2.889 1.00 85.50 104 SER A O 1
ATOM 849 N N . PRO A 1 105 ? 0.652 3.523 4.199 1.00 89.62 105 PRO A N 1
ATOM 850 C CA . PRO A 1 105 ? 1.174 4.360 5.267 1.00 89.62 105 PRO A CA 1
ATOM 851 C C . PRO A 1 105 ? 2.458 3.780 5.875 1.00 89.62 105 PRO A C 1
ATOM 853 O O . PRO A 1 105 ? 2.614 2.566 6.063 1.00 89.62 105 PRO A O 1
ATOM 856 N N . LYS A 1 106 ? 3.404 4.667 6.172 1.00 92.25 106 LYS A N 1
ATOM 857 C CA . LYS A 1 106 ? 4.747 4.345 6.672 1.00 92.25 106 LYS A CA 1
ATOM 858 C C . LYS A 1 106 ? 4.795 4.332 8.193 1.00 92.25 106 LYS A C 1
ATOM 860 O O . LYS A 1 106 ? 5.614 3.615 8.764 1.00 92.25 106 LYS A O 1
ATOM 865 N N . THR A 1 107 ? 3.896 5.067 8.841 1.00 93.56 107 THR A N 1
ATOM 866 C CA . THR A 1 107 ? 3.751 5.112 10.299 1.00 93.56 107 THR A CA 1
ATOM 867 C C . THR A 1 107 ? 2.337 4.733 10.727 1.00 93.56 107 THR A C 1
ATOM 869 O O . THR A 1 107 ? 1.400 4.697 9.924 1.00 93.56 107 THR A O 1
ATOM 872 N N . ARG A 1 108 ? 2.178 4.442 12.021 1.00 91.94 108 ARG A N 1
ATOM 873 C CA . ARG A 1 108 ? 0.868 4.160 12.609 1.00 91.94 108 ARG A CA 1
ATOM 874 C C . ARG A 1 108 ? -0.041 5.379 12.514 1.00 91.94 108 ARG A C 1
ATOM 876 O O . ARG A 1 108 ? -1.221 5.248 12.216 1.00 91.94 108 ARG A O 1
ATOM 883 N N . GLU A 1 109 ? 0.524 6.553 12.751 1.00 90.56 109 GLU A N 1
ATOM 884 C CA . GLU A 1 109 ? -0.161 7.839 12.712 1.00 90.56 109 GLU A CA 1
ATOM 885 C C . GLU A 1 109 ? -0.629 8.152 11.285 1.00 90.56 109 GLU A C 1
ATOM 887 O O . GLU A 1 109 ? -1.785 8.515 11.098 1.00 90.56 109 GLU A O 1
ATOM 892 N N . GLU A 1 110 ? 0.206 7.893 10.269 1.00 88.88 110 GLU A N 1
ATOM 893 C CA . GLU A 1 110 ? -0.211 7.984 8.864 1.00 88.88 110 GLU A CA 1
ATOM 894 C C . GLU A 1 110 ? -1.349 7.008 8.550 1.00 88.88 110 GLU A C 1
ATOM 896 O O . GLU A 1 110 ? -2.276 7.370 7.836 1.00 88.88 110 GLU A O 1
ATOM 901 N N . CYS A 1 111 ? -1.326 5.790 9.099 1.00 88.44 111 CYS A N 1
ATOM 902 C CA . CYS A 1 111 ? -2.435 4.854 8.930 1.00 88.44 111 CYS A CA 1
ATOM 903 C C . CYS A 1 111 ? -3.725 5.389 9.555 1.00 88.44 111 CYS A C 1
ATOM 905 O O . CYS A 1 111 ? -4.765 5.373 8.899 1.00 88.44 111 CYS A O 1
ATOM 907 N N . TYR A 1 112 ? -3.668 5.930 10.776 1.00 85.44 112 TYR A N 1
ATOM 908 C CA . TYR A 1 112 ? -4.848 6.532 11.392 1.00 85.44 112 TYR A CA 1
ATOM 909 C C . TYR A 1 112 ? -5.383 7.715 10.573 1.00 85.44 112 TYR A C 1
ATOM 911 O O . TYR A 1 112 ? -6.592 7.838 10.358 1.00 85.44 112 TYR A O 1
ATOM 919 N N . ASP A 1 113 ? -4.480 8.532 10.040 1.00 82.06 113 ASP A N 1
ATOM 920 C CA . ASP A 1 113 ? -4.813 9.674 9.198 1.00 82.06 113 ASP A CA 1
ATOM 921 C C . ASP A 1 113 ? -5.403 9.253 7.846 1.00 82.06 113 ASP A C 1
ATOM 923 O O . ASP A 1 113 ? -6.360 9.864 7.377 1.00 82.06 113 ASP A O 1
ATOM 927 N N . TYR A 1 114 ? -4.884 8.186 7.236 1.00 77.81 114 TYR A N 1
ATOM 928 C CA . TYR A 1 114 ? -5.361 7.670 5.950 1.00 77.81 114 TYR A CA 1
ATOM 929 C C . TYR A 1 114 ? -6.722 6.979 6.083 1.00 77.81 114 TYR A C 1
ATOM 931 O O . TYR A 1 114 ? -7.517 7.002 5.142 1.00 77.81 114 TYR A O 1
ATOM 939 N N . CYS A 1 115 ? -6.978 6.351 7.233 1.00 76.19 115 CYS A N 1
ATOM 940 C CA . CYS A 1 115 ? -8.090 5.426 7.422 1.00 76.19 115 CYS A CA 1
ATOM 941 C C . CYS A 1 115 ? -9.266 5.958 8.245 1.00 76.19 115 CYS A C 1
ATOM 943 O O . CYS A 1 115 ? -10.372 5.432 8.102 1.00 76.19 115 CYS A O 1
ATOM 945 N N . TYR A 1 116 ? -9.036 6.931 9.133 1.00 74.50 116 TYR A N 1
ATOM 946 C CA . TYR A 1 116 ? -10.030 7.353 10.130 1.00 74.50 116 TYR A CA 1
ATOM 947 C C . TYR A 1 116 ? -10.253 8.866 10.187 1.00 74.50 116 TYR A C 1
ATOM 949 O O . TYR A 1 116 ? -11.319 9.290 10.634 1.00 74.50 116 TYR A O 1
ATOM 957 N N . LYS A 1 117 ? -9.309 9.705 9.734 1.00 70.38 117 LYS A N 1
ATOM 958 C CA . LYS A 1 117 ? -9.556 11.154 9.671 1.00 70.38 117 LYS A CA 1
ATOM 959 C C . LYS A 1 117 ? -10.508 11.494 8.521 1.00 70.38 117 LYS A C 1
ATOM 961 O O . LYS A 1 117 ? -10.144 11.457 7.348 1.00 70.38 117 LYS A O 1
ATOM 966 N N . THR A 1 118 ? -11.727 11.904 8.864 1.00 51.88 118 THR A N 1
ATOM 967 C CA . THR A 1 118 ? -12.667 12.542 7.934 1.00 51.88 118 THR A CA 1
ATOM 968 C C . THR A 1 118 ? -12.245 13.985 7.653 1.00 51.88 118 THR A C 1
ATOM 970 O O . THR A 1 118 ? -12.075 14.760 8.590 1.00 51.88 118 THR A O 1
ATOM 973 N N . GLY A 1 119 ? -12.135 14.368 6.377 1.00 46.59 119 GLY A N 1
ATOM 974 C CA . GLY A 1 119 ? -12.016 15.778 5.983 1.00 46.59 119 GLY A CA 1
ATOM 975 C C . GLY A 1 119 ? -10.632 16.414 6.148 1.00 46.59 119 GLY A C 1
ATOM 976 O O . GLY A 1 119 ? -10.540 17.530 6.648 1.00 46.59 119 GLY A O 1
ATOM 977 N N . MET A 1 120 ? -9.555 15.761 5.697 1.00 35.69 120 MET A N 1
ATOM 978 C CA . MET A 1 120 ? -8.350 16.531 5.354 1.00 35.69 120 MET A CA 1
ATOM 979 C C . MET A 1 120 ? -8.611 17.352 4.077 1.00 35.69 120 MET A C 1
ATOM 981 O O . MET A 1 120 ? -9.241 16.809 3.163 1.00 35.69 120 MET A O 1
ATOM 985 N N . PRO A 1 121 ? -8.177 18.627 4.040 1.00 42.22 121 PRO A N 1
ATOM 986 C CA . PRO A 1 121 ? -8.554 19.612 3.020 1.00 42.22 121 PRO A CA 1
ATOM 987 C C . PRO A 1 121 ? -8.373 19.109 1.582 1.00 42.22 121 PRO A C 1
ATOM 989 O O . PRO A 1 121 ? -7.430 18.335 1.300 1.00 42.22 121 PRO A O 1
#